Protein AF-A0A212CCE1-F1 (afdb_monomer)

Solvent-accessible surface area (backbone atoms only — not comparable to full-atom values): 6072 Å² total; per-residue (Å²): 141,81,82,80,75,77,80,54,72,67,57,56,52,50,52,51,50,51,52,51,49,55,52,52,48,50,57,68,75,45,68,65,45,73,64,52,52,55,50,41,53,49,48,21,48,34,50,69,74,44,56,86,49,60,90,76,30,65,64,73,81,51,71,66,98,63,95,76,76,68,60,64,28,49,54,51,29,61,70,28,40,66,59,45,49,53,40,54,77,68,70,50,65,72,73,65,54,76,78,92

Mean predicted aligned error: 8.44 Å

Organism: Cervus elaphus hippelaphus (NCBI:txid46360)

pLDDT: mean 85.79, std 13.06, range [43.38, 97.19]

InterPro domains:
  IPR005599 GPI mannosyltransferase [PTHR22760] (16-98)

Foldseek 3Di:
DDDDDDPDPVVVVVVVVVVVVVVVCCCVVDPPVVVVVVLLVQLLVCCQPVNPVCVPRVCVVDVDPDDDDSVSSVVVSVVLNVVVVVCVVVVHDCVVSVVD

Secondary structure (DSSP, 8-state):
--PPPPPPHHHHHHHHHHHHHHHHHHHHHSTTHHHHHHHHHHHHHHHHHTTT-GGG-HHHH---SS---SHHHHHHHHHHHHHHHHHHHTT--GGGGGG-

Sequence (100 aa):
MAGRRPAGLGGQRQLLGLLLAVAAVHLAACPYTKVEESFNLQAVHDLLYHRLDVEKFDHLEFPGVVPRTFLGPLLIAVLSSPAVYALSLLEMSKFYSQLV

Nearest PDB structures (foldseek):
  5kuk-assembly1_A  TM=2.147E-01  e=7.895E+00  Gallus gallus

Radius of gyration: 20.06 Å; Cα contacts (8 Å, |Δi|>4): 47; chains: 1; bounding box: 65×25×42 Å

Structure (mmCIF, N/CA/C/O backbone):
data_AF-A0A212CCE1-F1
#
_entry.id   AF-A0A212CCE1-F1
#
loop_
_atom_site.group_PDB
_atom_site.id
_atom_site.type_symbol
_atom_site.label_atom_id
_atom_site.label_alt_id
_atom_site.label_comp_id
_atom_site.label_asym_id
_atom_site.label_entity_id
_atom_site.label_seq_id
_atom_site.pdbx_PDB_ins_code
_atom_site.Cartn_x
_atom_site.Cartn_y
_atom_site.Cartn_z
_atom_site.occupancy
_atom_site.B_iso_or_equiv
_atom_site.auth_seq_id
_atom_site.auth_comp_id
_atom_site.auth_asym_id
_atom_site.auth_atom_id
_atom_site.pdbx_PDB_model_num
ATOM 1 N N . MET A 1 1 ? -49.455 11.591 8.702 1.00 43.38 1 MET A N 1
ATOM 2 C CA . MET A 1 1 ? -48.374 12.350 9.367 1.00 43.38 1 MET A CA 1
ATOM 3 C C . MET A 1 1 ? -47.519 11.374 10.163 1.00 43.38 1 MET A C 1
ATOM 5 O O . MET A 1 1 ? -48.007 10.842 11.147 1.00 43.38 1 MET A O 1
ATOM 9 N N . ALA A 1 2 ? -46.296 11.079 9.723 1.00 47.91 2 ALA A N 1
ATOM 10 C CA . ALA A 1 2 ? -45.362 10.233 10.469 1.00 47.91 2 ALA A CA 1
ATOM 11 C C . ALA A 1 2 ? -44.031 10.983 10.580 1.00 47.91 2 ALA A C 1
ATOM 13 O O . ALA A 1 2 ? -43.297 11.118 9.602 1.00 47.91 2 ALA A O 1
ATOM 14 N N . GLY A 1 3 ? -43.780 11.557 11.757 1.00 49.59 3 GLY A N 1
ATOM 15 C CA . GLY A 1 3 ? -42.565 12.308 12.046 1.00 49.59 3 GLY A CA 1
ATOM 16 C C . GLY A 1 3 ? -41.355 11.380 12.083 1.00 49.59 3 GLY A C 1
ATOM 17 O O . GLY A 1 3 ? -41.297 10.458 12.898 1.00 49.59 3 GLY A O 1
ATOM 18 N N . ARG A 1 4 ? -40.372 11.628 11.212 1.00 56.94 4 ARG A N 1
ATOM 19 C CA . ARG A 1 4 ? -39.038 11.036 11.343 1.00 56.94 4 ARG A CA 1
ATOM 20 C C . ARG A 1 4 ? -38.394 11.602 12.609 1.00 56.94 4 ARG A C 1
ATOM 22 O O . ARG A 1 4 ? -38.174 12.805 12.701 1.00 56.94 4 ARG A O 1
ATOM 29 N N . ARG A 1 5 ? -38.118 10.740 13.593 1.00 60.19 5 ARG A N 1
ATOM 30 C CA . ARG A 1 5 ? -37.340 11.109 14.785 1.00 60.19 5 ARG A CA 1
ATOM 31 C C . ARG A 1 5 ? -35.924 11.509 14.344 1.00 60.19 5 ARG A C 1
ATOM 33 O O . ARG A 1 5 ? -35.330 10.763 13.564 1.00 60.19 5 ARG A O 1
ATOM 40 N N . PRO A 1 6 ? -35.366 12.634 14.822 1.00 55.72 6 PRO A N 1
ATOM 41 C CA . PRO A 1 6 ? -33.969 12.952 14.572 1.00 55.72 6 PRO A CA 1
ATOM 42 C C . PRO A 1 6 ? -33.123 11.893 15.283 1.00 55.72 6 PRO A C 1
ATOM 44 O O . PRO A 1 6 ? -33.276 11.682 16.487 1.00 55.72 6 PRO A O 1
ATOM 47 N N . ALA A 1 7 ? -32.283 11.177 14.534 1.00 59.91 7 ALA A N 1
ATOM 48 C CA . ALA A 1 7 ? -31.313 10.256 15.113 1.00 59.91 7 ALA A CA 1
ATOM 49 C C . ALA A 1 7 ? -30.509 11.025 16.174 1.00 59.91 7 ALA A C 1
ATOM 51 O O . ALA A 1 7 ? -29.902 12.054 15.881 1.00 59.91 7 ALA A O 1
ATOM 52 N N . GLY A 1 8 ? -30.618 10.595 17.431 1.00 60.62 8 GLY A N 1
ATOM 53 C CA . GLY A 1 8 ? -30.176 11.377 18.577 1.00 60.62 8 GLY A CA 1
ATOM 54 C C . GLY A 1 8 ? -28.677 11.658 18.531 1.00 60.62 8 GLY A C 1
ATOM 55 O O . GLY A 1 8 ? -27.867 10.736 18.458 1.00 60.62 8 GLY A O 1
ATOM 56 N N . LEU A 1 9 ? -28.320 12.936 18.659 1.00 63.41 9 LEU A N 1
ATOM 57 C CA . LEU A 1 9 ? -26.952 13.463 18.743 1.00 63.41 9 LEU A CA 1
ATOM 58 C C . LEU A 1 9 ? -26.062 12.693 19.749 1.00 63.41 9 LEU A C 1
ATOM 60 O O . LEU A 1 9 ? -24.846 12.626 19.589 1.00 63.41 9 LEU A O 1
ATOM 64 N N . GLY A 1 10 ? -26.663 12.085 20.780 1.00 72.06 10 GLY A N 1
ATOM 65 C CA . GLY A 1 10 ? -2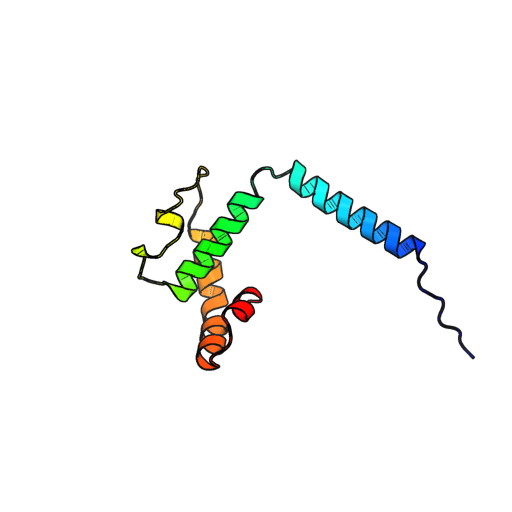5.979 11.243 21.768 1.00 72.06 10 GLY A CA 1
ATOM 66 C C . GLY A 1 10 ? -25.465 9.908 21.216 1.00 72.06 10 GLY A C 1
ATOM 67 O O . GLY A 1 10 ? -24.358 9.508 21.562 1.00 72.06 10 GLY A O 1
ATOM 68 N N . GLY A 1 11 ? -26.203 9.260 20.308 1.00 79.88 11 GLY A N 1
ATOM 69 C CA . GLY A 1 11 ? -25.778 7.997 19.692 1.00 79.88 11 GLY A CA 1
ATOM 70 C C . GLY A 1 11 ? -24.594 8.188 18.744 1.00 79.88 11 GLY A C 1
ATOM 71 O O . GLY A 1 11 ? -23.647 7.409 18.768 1.00 79.88 11 GLY A O 1
ATOM 72 N N . GLN A 1 12 ? -24.582 9.283 17.975 1.00 85.31 12 GLN A N 1
ATOM 73 C CA . GLN A 1 12 ? -23.439 9.639 17.123 1.00 85.31 12 GLN A CA 1
ATOM 74 C C . GLN A 1 12 ? -22.174 9.937 17.937 1.00 85.31 12 GLN A C 1
ATOM 76 O O . GLN A 1 12 ? -21.090 9.512 17.551 1.00 85.31 12 GLN A O 1
ATOM 81 N N . ARG A 1 13 ? -22.299 10.618 19.085 1.00 87.25 13 ARG A N 1
ATOM 82 C CA . ARG A 1 13 ? -21.163 10.872 19.989 1.00 87.25 13 ARG A CA 1
ATOM 83 C C . ARG A 1 13 ? -20.602 9.583 20.587 1.00 87.25 13 ARG A C 1
ATOM 85 O O . ARG A 1 13 ? -19.388 9.445 20.681 1.00 87.25 13 ARG A O 1
ATOM 92 N N . GLN A 1 14 ? -21.468 8.640 20.955 1.00 91.56 14 GLN A N 1
ATOM 93 C CA . GLN A 1 14 ? -21.054 7.323 21.446 1.00 91.56 14 GLN A CA 1
ATOM 94 C C . GLN A 1 14 ? -20.352 6.505 20.357 1.00 91.56 14 GLN A C 1
ATOM 96 O O . GLN A 1 14 ? -19.296 5.940 20.618 1.00 91.56 14 GLN A O 1
ATOM 101 N N . LEU A 1 15 ? -20.891 6.493 19.133 1.00 93.06 15 LEU A N 1
ATOM 102 C CA . LEU A 1 15 ? -20.268 5.834 17.979 1.00 93.06 15 LEU A CA 1
ATOM 103 C C . LEU A 1 15 ? -18.896 6.435 17.654 1.00 93.06 15 LEU A C 1
ATOM 105 O O . LEU A 1 15 ? -17.941 5.694 17.442 1.00 93.06 15 LEU A O 1
ATOM 109 N N . LEU A 1 16 ? -18.779 7.766 17.670 1.00 95.06 16 LEU A N 1
ATOM 110 C CA . LEU A 1 16 ? -17.501 8.452 17.473 1.00 95.06 16 LEU A CA 1
ATOM 111 C C . LEU A 1 16 ? -16.503 8.094 18.584 1.00 95.06 16 LEU A C 1
ATOM 113 O O . LEU A 1 16 ? -15.348 7.788 18.300 1.00 95.06 16 LEU A O 1
ATOM 117 N N . GLY A 1 17 ? -16.954 8.096 19.842 1.00 95.62 17 GLY A N 1
ATOM 118 C CA . GLY A 1 17 ? -16.133 7.701 20.985 1.00 95.62 17 GLY A CA 1
ATOM 119 C C . GLY A 1 17 ? -15.646 6.255 20.882 1.00 95.62 17 GLY A C 1
ATOM 120 O O . GLY A 1 17 ? -14.473 5.989 21.129 1.00 95.62 17 GLY A O 1
ATOM 121 N N . LEU A 1 18 ? -16.516 5.339 20.447 1.00 96.12 18 LEU A N 1
ATOM 122 C CA . LEU A 1 18 ? -16.160 3.945 20.192 1.00 96.12 18 LEU A CA 1
ATOM 123 C C . LEU A 1 18 ? -15.111 3.830 19.080 1.00 96.12 18 LEU A C 1
ATOM 125 O O . LEU A 1 18 ? -14.115 3.135 19.256 1.00 96.12 18 LEU A O 1
ATOM 129 N N . LEU A 1 19 ? -15.303 4.535 17.962 1.00 95.94 19 LEU A N 1
ATOM 130 C CA . LEU A 1 19 ? -14.366 4.525 16.838 1.00 95.94 19 LEU A CA 1
ATOM 131 C C . LEU A 1 19 ? -12.975 5.027 17.255 1.00 95.94 19 LEU A C 1
ATOM 133 O O . LEU A 1 19 ? -11.970 4.385 16.952 1.00 95.94 19 LEU A O 1
ATOM 137 N N . LEU A 1 20 ? -12.918 6.130 18.008 1.00 96.19 20 LEU A N 1
ATOM 138 C CA . LEU A 1 20 ? -11.665 6.671 18.541 1.00 96.19 20 LEU A CA 1
ATOM 139 C C . LEU A 1 20 ? -10.988 5.706 19.520 1.00 96.19 20 LEU A C 1
ATOM 141 O O . LEU A 1 20 ? -9.774 5.527 19.452 1.00 96.19 20 LEU A O 1
ATOM 145 N N . ALA A 1 21 ? -11.756 5.057 20.400 1.00 96.31 21 ALA A N 1
ATOM 146 C CA . ALA A 1 21 ? -11.217 4.079 21.340 1.00 96.31 21 ALA A CA 1
ATOM 147 C C . ALA A 1 21 ? -10.607 2.873 20.611 1.00 96.31 21 ALA A C 1
ATOM 149 O O . ALA A 1 21 ? -9.487 2.472 20.922 1.00 96.31 21 ALA A O 1
ATOM 150 N N . VAL A 1 22 ? -11.300 2.331 19.604 1.00 95.44 22 VAL A N 1
ATOM 151 C CA . VAL A 1 2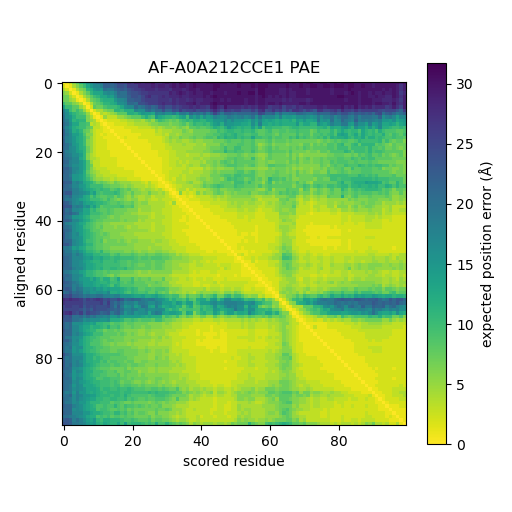2 ? -10.793 1.211 18.795 1.00 95.44 22 VAL A CA 1
ATOM 152 C C . VAL A 1 22 ? -9.509 1.599 18.060 1.00 95.44 22 VAL A C 1
ATOM 154 O O . VAL A 1 22 ? -8.545 0.831 18.091 1.00 95.44 22 VAL A O 1
ATOM 157 N N . ALA A 1 23 ? -9.465 2.788 17.449 1.00 91.50 23 ALA A N 1
ATOM 158 C CA . ALA A 1 23 ? -8.268 3.287 16.773 1.00 91.50 23 ALA A CA 1
ATOM 159 C C . ALA A 1 23 ? -7.083 3.442 17.743 1.00 91.50 23 ALA A C 1
ATOM 161 O O . ALA A 1 23 ? -5.978 2.990 17.447 1.00 91.50 23 ALA A O 1
ATOM 162 N N . ALA A 1 24 ? -7.313 4.013 18.930 1.00 92.31 24 ALA A N 1
ATOM 163 C CA . ALA A 1 24 ? -6.279 4.173 19.951 1.00 92.31 24 ALA A CA 1
ATOM 164 C C . ALA A 1 24 ? -5.745 2.824 20.462 1.00 92.31 24 ALA A C 1
ATOM 166 O O . ALA A 1 24 ? -4.534 2.661 20.614 1.00 92.31 24 ALA A O 1
ATOM 167 N N . VAL A 1 25 ? -6.628 1.842 20.675 1.00 94.31 25 VAL A N 1
ATOM 168 C CA . VAL A 1 25 ? -6.229 0.482 21.065 1.00 94.31 25 VAL A CA 1
ATOM 169 C C . VAL A 1 25 ? -5.360 -0.166 19.986 1.00 94.31 25 VAL A C 1
ATOM 171 O O . VAL A 1 25 ? -4.346 -0.761 20.331 1.00 94.31 25 VAL A O 1
ATOM 174 N N . HIS A 1 26 ? -5.689 -0.012 18.698 1.00 89.81 26 HIS A N 1
ATOM 175 C CA . HIS A 1 26 ? -4.862 -0.549 17.606 1.00 89.81 26 HIS A CA 1
ATOM 176 C C . HIS A 1 26 ? -3.471 0.088 17.564 1.00 89.81 26 HIS A C 1
ATOM 178 O O . HIS A 1 26 ? -2.476 -0.628 17.447 1.00 89.81 26 HIS A O 1
ATOM 184 N N . LEU A 1 27 ? -3.392 1.414 17.719 1.00 87.56 27 LEU A N 1
ATOM 185 C CA . LEU A 1 27 ? -2.112 2.125 17.769 1.00 87.56 27 LEU A CA 1
ATOM 186 C C . LEU A 1 27 ? -1.236 1.665 18.943 1.00 87.56 27 LEU A C 1
ATOM 188 O O . LEU A 1 27 ? -0.020 1.577 18.795 1.00 87.56 27 LEU A O 1
ATOM 192 N N . ALA A 1 28 ? -1.844 1.373 20.097 1.00 90.19 28 ALA A N 1
ATOM 193 C CA . ALA A 1 28 ? -1.124 0.906 21.279 1.00 90.19 28 ALA A CA 1
ATOM 194 C C . ALA A 1 28 ? -0.728 -0.579 21.193 1.00 90.19 28 ALA A C 1
ATOM 196 O O . ALA A 1 28 ? 0.373 -0.941 21.600 1.00 90.19 28 ALA A O 1
ATOM 197 N N . ALA A 1 29 ? -1.616 -1.437 20.681 1.00 91.38 29 ALA A N 1
ATOM 198 C CA . ALA A 1 29 ? -1.408 -2.884 20.620 1.00 91.38 29 ALA A CA 1
ATOM 199 C C . ALA A 1 29 ? -0.398 -3.297 19.541 1.00 91.38 29 ALA A C 1
ATOM 201 O O . ALA A 1 29 ? 0.326 -4.274 19.727 1.00 91.38 29 ALA A O 1
ATOM 202 N N . CYS A 1 30 ? -0.334 -2.554 18.434 1.00 84.12 30 CYS A N 1
ATOM 203 C CA . CYS A 1 30 ? 0.527 -2.867 17.300 1.00 84.12 30 CYS A CA 1
ATOM 204 C C . CYS A 1 30 ? 1.467 -1.688 17.007 1.00 84.12 30 CYS A C 1
ATOM 206 O O . CYS A 1 30 ? 1.282 -0.987 16.006 1.00 84.12 30 CYS A O 1
ATOM 208 N N . PRO A 1 31 ? 2.472 -1.427 17.864 1.00 78.50 31 PRO A N 1
ATOM 209 C CA . PRO A 1 31 ? 3.420 -0.350 17.621 1.00 78.50 31 PRO A CA 1
ATOM 210 C C . PRO A 1 31 ? 4.154 -0.584 16.293 1.00 78.50 31 PRO A C 1
ATOM 212 O O . PRO A 1 31 ? 4.345 -1.718 15.865 1.00 78.50 31 PRO A O 1
ATOM 215 N N . TYR A 1 32 ? 4.555 0.499 15.628 1.00 78.50 32 TYR A N 1
ATOM 216 C CA . TYR A 1 32 ? 5.275 0.483 14.342 1.00 78.50 32 TYR A CA 1
ATOM 217 C C . TYR A 1 32 ? 4.487 0.008 13.112 1.00 78.50 32 TYR A C 1
ATOM 219 O O . TYR A 1 32 ? 4.985 0.196 11.999 1.00 78.50 32 TYR A O 1
ATOM 227 N N . THR A 1 33 ? 3.244 -0.470 13.258 1.00 80.69 33 THR A N 1
ATOM 228 C CA . THR A 1 33 ? 2.369 -0.811 12.113 1.00 80.69 33 THR A CA 1
ATOM 229 C C . THR A 1 33 ? 2.255 0.315 11.099 1.00 80.69 33 THR A C 1
ATOM 231 O O . THR A 1 33 ? 2.281 0.050 9.907 1.00 80.69 33 THR A O 1
ATOM 234 N N . LYS A 1 34 ? 2.257 1.579 11.537 1.00 81.94 34 LYS A N 1
ATOM 235 C CA . LYS A 1 34 ? 2.279 2.737 10.629 1.00 81.94 34 LYS A CA 1
ATOM 236 C C . LYS A 1 34 ? 3.436 2.690 9.625 1.00 81.94 34 LYS A C 1
ATOM 238 O O . LYS A 1 34 ? 3.265 3.076 8.475 1.00 81.94 34 LYS A O 1
ATOM 243 N N . VAL A 1 35 ? 4.624 2.269 10.063 1.00 80.81 35 VAL A N 1
ATOM 244 C CA . VAL A 1 35 ? 5.812 2.170 9.201 1.00 80.81 35 VAL A CA 1
ATOM 245 C C . VAL A 1 35 ? 5.731 0.915 8.336 1.00 80.81 35 VAL A C 1
ATOM 247 O O . VAL A 1 35 ? 6.221 0.909 7.215 1.00 80.81 35 VAL A O 1
ATOM 250 N N . GLU A 1 36 ? 5.146 -0.167 8.840 1.00 82.94 36 GLU A N 1
ATOM 251 C CA . GLU A 1 36 ? 4.975 -1.400 8.068 1.00 82.94 36 GLU A CA 1
ATOM 252 C C . GLU A 1 36 ? 3.950 -1.242 6.951 1.00 82.94 36 GLU A C 1
ATOM 254 O O . GLU A 1 36 ? 4.226 -1.604 5.808 1.00 82.94 36 GLU A O 1
ATOM 259 N N . GLU A 1 37 ? 2.800 -0.656 7.261 1.00 84.50 37 GLU A N 1
ATOM 260 C CA . GLU A 1 37 ? 1.707 -0.429 6.324 1.00 84.50 37 GLU A CA 1
ATOM 261 C C . GLU A 1 37 ? 2.136 0.492 5.181 1.00 84.50 37 GLU A C 1
ATOM 263 O O . GLU A 1 37 ? 1.957 0.140 4.017 1.00 84.50 37 GLU A O 1
ATOM 268 N N . SER A 1 38 ? 2.780 1.626 5.488 1.00 87.19 38 SER A N 1
ATOM 269 C CA . SER A 1 38 ? 3.186 2.588 4.455 1.00 87.19 38 SER A CA 1
ATOM 270 C C . SER A 1 38 ? 4.181 1.993 3.460 1.00 87.19 38 SER A C 1
ATOM 272 O O . SER A 1 38 ? 4.099 2.254 2.266 1.00 87.19 38 SER A O 1
ATOM 274 N N . PHE A 1 39 ? 5.102 1.160 3.939 1.00 87.94 39 PHE A N 1
ATOM 275 C CA . PHE A 1 39 ? 6.071 0.490 3.078 1.00 87.94 39 PHE A CA 1
ATOM 276 C C . PHE A 1 39 ? 5.454 -0.624 2.243 1.00 87.94 39 PHE A C 1
ATOM 278 O O . PHE A 1 39 ? 5.791 -0.748 1.073 1.00 87.94 39 PHE A O 1
ATOM 285 N N . ASN A 1 40 ? 4.548 -1.428 2.809 1.00 89.56 40 ASN A N 1
ATOM 286 C CA . ASN A 1 40 ? 3.839 -2.436 2.019 1.00 89.56 40 ASN A CA 1
ATOM 287 C C . ASN A 1 40 ? 3.001 -1.771 0.919 1.00 89.56 40 ASN A C 1
ATOM 289 O O . ASN A 1 40 ? 3.009 -2.240 -0.216 1.00 89.56 40 ASN A O 1
ATOM 293 N N . LEU A 1 41 ? 2.336 -0.654 1.229 1.00 91.31 41 LEU A N 1
ATOM 294 C CA . LEU A 1 41 ? 1.599 0.136 0.243 1.00 91.31 41 LEU A CA 1
ATOM 295 C C . LEU A 1 41 ? 2.536 0.639 -0.865 1.00 91.31 41 LEU A C 1
ATOM 297 O O . LEU A 1 41 ? 2.244 0.457 -2.048 1.00 91.31 41 LEU A O 1
ATOM 301 N N . GLN A 1 42 ? 3.692 1.193 -0.497 1.00 91.44 42 GLN A N 1
ATOM 302 C CA . GLN A 1 42 ? 4.681 1.655 -1.468 1.00 91.44 42 GLN A CA 1
ATOM 303 C C . GLN A 1 42 ? 5.246 0.501 -2.315 1.00 91.44 42 GLN A C 1
ATOM 305 O O . GLN A 1 42 ? 5.370 0.640 -3.525 1.00 91.44 42 GLN A O 1
ATOM 310 N N . ALA A 1 43 ? 5.486 -0.674 -1.724 1.00 92.12 43 ALA A N 1
ATOM 311 C CA . ALA A 1 43 ? 5.923 -1.869 -2.452 1.00 92.12 43 ALA A CA 1
ATOM 312 C C . ALA A 1 43 ? 4.902 -2.295 -3.516 1.00 92.12 43 ALA A C 1
ATOM 314 O O . ALA A 1 43 ? 5.282 -2.631 -4.637 1.00 92.12 43 ALA A O 1
ATOM 315 N N . VAL A 1 44 ? 3.607 -2.271 -3.177 1.00 94.50 44 VAL A N 1
ATOM 316 C CA . VAL A 1 44 ? 2.519 -2.559 -4.125 1.00 94.50 44 VAL A CA 1
ATOM 317 C C . VAL A 1 44 ? 2.522 -1.539 -5.263 1.00 94.50 44 VAL A C 1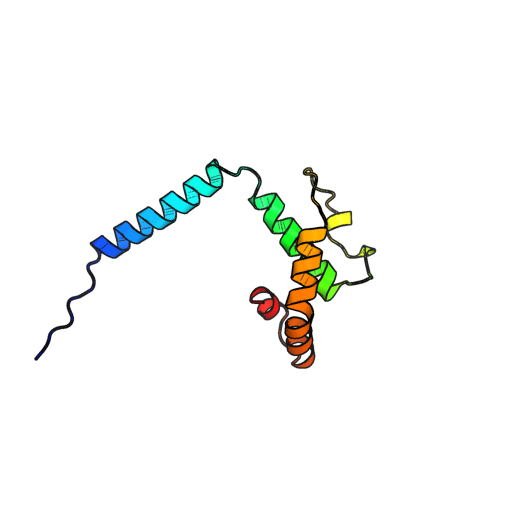
ATOM 319 O O . VAL A 1 44 ? 2.440 -1.925 -6.430 1.00 94.50 44 VAL A O 1
ATOM 322 N N . HIS A 1 45 ? 2.651 -0.247 -4.946 1.00 94.50 45 HIS A N 1
ATOM 323 C CA . HIS A 1 45 ? 2.750 0.807 -5.955 1.00 94.50 45 HIS A CA 1
ATOM 324 C C . HIS A 1 45 ? 3.939 0.571 -6.898 1.00 94.50 45 HIS A C 1
ATOM 326 O O . HIS A 1 45 ? 3.774 0.595 -8.121 1.00 94.50 45 HIS A O 1
ATOM 332 N N . ASP A 1 46 ? 5.117 0.300 -6.346 1.00 93.81 46 ASP A N 1
ATOM 333 C CA . ASP A 1 46 ? 6.337 0.111 -7.123 1.00 93.81 46 ASP A CA 1
ATOM 334 C C . ASP A 1 46 ? 6.222 -1.122 -8.033 1.00 93.81 46 ASP A C 1
ATOM 336 O O . ASP A 1 46 ? 6.530 -1.053 -9.224 1.00 93.81 46 ASP A O 1
ATOM 340 N N . LEU A 1 47 ? 5.641 -2.216 -7.536 1.00 94.12 47 LEU A N 1
ATOM 341 C CA . LEU A 1 47 ? 5.330 -3.404 -8.336 1.00 94.12 47 LEU A CA 1
ATOM 342 C C . LEU A 1 47 ? 4.352 -3.119 -9.488 1.00 94.12 47 LEU A C 1
ATOM 344 O O . LEU A 1 47 ? 4.559 -3.602 -10.604 1.00 94.12 47 LEU A O 1
ATOM 348 N N . LEU A 1 48 ? 3.295 -2.342 -9.243 1.00 94.81 48 LEU A N 1
ATOM 349 C CA . LEU A 1 48 ? 2.276 -2.026 -10.250 1.00 94.81 48 LEU A CA 1
ATOM 350 C C . LEU A 1 48 ? 2.789 -1.062 -11.333 1.00 94.81 48 LEU A C 1
ATOM 352 O O . LEU A 1 48 ? 2.448 -1.219 -12.512 1.00 94.81 48 LEU A O 1
ATOM 356 N N . TYR A 1 49 ? 3.597 -0.070 -10.947 1.00 94.44 49 TYR A N 1
ATOM 357 C CA . TYR A 1 49 ? 3.971 1.052 -11.814 1.00 94.44 49 TYR A CA 1
ATOM 358 C C . TYR A 1 49 ? 5.424 1.036 -12.290 1.00 94.44 49 TYR A C 1
ATOM 360 O O . TYR A 1 49 ? 5.667 1.355 -13.454 1.00 94.44 49 TYR A O 1
ATOM 368 N N . HIS A 1 50 ? 6.376 0.666 -11.434 1.00 93.88 50 HIS A N 1
ATOM 369 C CA . HIS A 1 50 ? 7.799 0.571 -11.783 1.00 93.88 50 HIS A CA 1
ATOM 370 C C . HIS A 1 50 ? 8.170 -0.833 -12.288 1.00 93.88 50 HIS A C 1
ATOM 372 O O . HIS A 1 50 ? 9.008 -0.965 -13.180 1.00 93.88 50 HIS A O 1
ATOM 378 N N . ARG A 1 51 ? 7.454 -1.875 -11.846 1.00 91.38 51 ARG A N 1
ATOM 379 C CA . ARG A 1 51 ? 7.534 -3.254 -12.362 1.00 91.38 51 ARG A CA 1
ATOM 380 C C . ARG A 1 51 ? 8.944 -3.846 -12.259 1.00 91.38 51 ARG A C 1
ATOM 382 O O . ARG A 1 51 ? 9.333 -4.305 -11.195 1.00 91.38 51 ARG A O 1
ATOM 389 N N . LEU A 1 52 ? 9.681 -3.882 -13.371 1.00 91.75 52 LEU A N 1
ATOM 390 C CA . LEU A 1 52 ? 11.046 -4.416 -13.459 1.00 91.75 52 LEU A CA 1
ATOM 391 C C . LEU A 1 52 ? 12.113 -3.327 -13.294 1.00 91.75 52 LEU A C 1
ATOM 393 O O . LEU A 1 52 ? 13.297 -3.640 -13.226 1.00 91.75 52 LEU A O 1
ATOM 397 N N . ASP A 1 53 ? 11.707 -2.060 -13.234 1.00 92.69 53 ASP A N 1
ATOM 398 C CA . ASP A 1 53 ? 12.587 -0.917 -13.008 1.00 92.69 53 ASP A CA 1
ATOM 399 C C . ASP A 1 53 ? 12.862 -0.762 -11.503 1.00 92.69 53 ASP A C 1
ATOM 401 O O 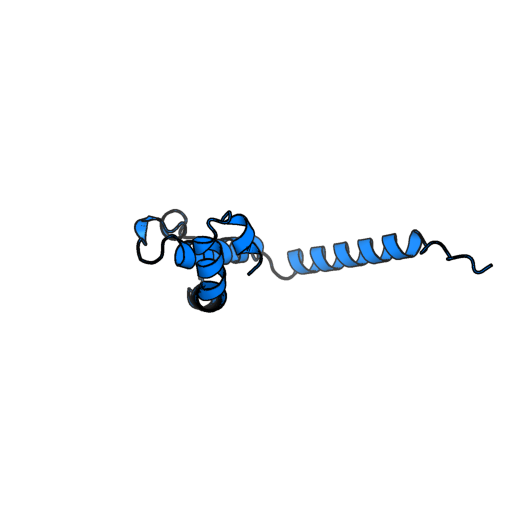. ASP A 1 53 ? 12.355 0.141 -10.835 1.00 92.69 53 ASP A O 1
ATOM 405 N N . VAL A 1 54 ? 13.602 -1.733 -10.956 1.00 88.19 54 VAL A N 1
ATOM 406 C CA . VAL A 1 54 ? 13.846 -1.877 -9.510 1.00 88.19 54 VAL A CA 1
ATOM 407 C C . VAL A 1 54 ? 14.616 -0.685 -8.944 1.00 88.19 54 VAL A C 1
ATOM 409 O O . VAL A 1 54 ? 14.448 -0.351 -7.778 1.00 88.19 54 VAL A O 1
ATOM 412 N N . GLU A 1 55 ? 15.403 0.010 -9.768 1.00 92.00 55 GLU A N 1
ATOM 413 C CA . GLU A 1 55 ? 16.152 1.209 -9.369 1.00 92.00 55 GLU A CA 1
ATOM 414 C C . GLU A 1 55 ? 15.243 2.346 -8.880 1.00 92.00 55 GLU A C 1
ATOM 416 O O . GLU A 1 55 ? 15.685 3.198 -8.113 1.00 92.00 55 GLU A O 1
ATOM 421 N N . LYS A 1 56 ? 13.966 2.346 -9.281 1.00 90.50 56 LYS A N 1
ATOM 422 C CA . LYS A 1 56 ? 12.967 3.338 -8.855 1.00 90.50 56 LYS A CA 1
ATOM 423 C C . LYS A 1 56 ? 12.204 2.944 -7.595 1.00 90.50 56 LYS A C 1
ATOM 425 O O . LYS A 1 56 ? 11.275 3.652 -7.215 1.00 90.50 56 LYS A O 1
ATOM 430 N N . PHE A 1 57 ? 12.526 1.805 -6.989 1.00 90.12 57 PHE A N 1
ATOM 431 C CA . PHE A 1 57 ? 11.793 1.325 -5.828 1.00 90.12 57 PHE A CA 1
ATOM 432 C C . PHE A 1 57 ? 12.239 2.096 -4.592 1.00 90.12 57 PHE A C 1
ATOM 434 O O . PHE A 1 57 ? 13.424 2.127 -4.256 1.00 90.12 57 PHE A O 1
ATOM 441 N N . ASP A 1 58 ? 11.266 2.608 -3.847 1.00 87.69 58 ASP A N 1
ATOM 442 C CA . ASP A 1 58 ? 11.499 3.354 -2.604 1.00 87.69 58 ASP A CA 1
ATOM 443 C C . ASP A 1 58 ? 12.205 2.482 -1.542 1.00 87.69 58 ASP A C 1
ATOM 445 O O . ASP A 1 58 ? 12.919 2.956 -0.661 1.00 87.69 58 ASP A O 1
ATOM 449 N N . HIS A 1 59 ? 12.082 1.158 -1.690 1.00 84.88 59 HIS A N 1
ATOM 450 C CA . HIS A 1 59 ? 12.733 0.143 -0.860 1.00 84.88 59 HIS A CA 1
ATOM 451 C C . HIS A 1 59 ? 14.264 0.150 -0.945 1.00 84.88 59 HIS A C 1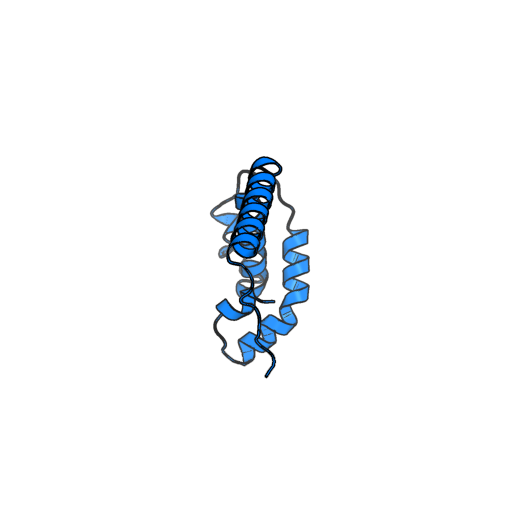
ATOM 453 O O . HIS A 1 59 ? 14.912 -0.383 -0.041 1.00 84.88 59 HIS A O 1
ATOM 459 N N . LEU A 1 60 ? 14.841 0.711 -2.014 1.00 84.56 60 LEU A N 1
ATOM 460 C CA . LEU A 1 60 ? 16.290 0.859 -2.152 1.00 84.56 60 LEU A CA 1
ATOM 461 C C . LEU A 1 60 ? 16.806 2.124 -1.460 1.00 84.56 60 LEU A C 1
ATOM 463 O O . LEU A 1 60 ? 17.885 2.093 -0.872 1.00 84.56 60 LEU A O 1
ATOM 467 N N . GLU A 1 61 ? 16.046 3.220 -1.519 1.00 83.38 61 GLU A N 1
ATOM 468 C CA . GLU A 1 61 ? 16.410 4.498 -0.895 1.00 83.38 61 GLU A CA 1
ATOM 469 C C . GLU A 1 61 ? 16.207 4.455 0.625 1.00 83.38 61 GLU A C 1
ATOM 471 O O . GLU A 1 61 ? 17.046 4.936 1.392 1.00 83.38 61 GLU A O 1
ATOM 476 N N . PHE A 1 62 ? 15.135 3.795 1.068 1.00 79.88 62 PHE A N 1
ATOM 477 C CA . PHE A 1 6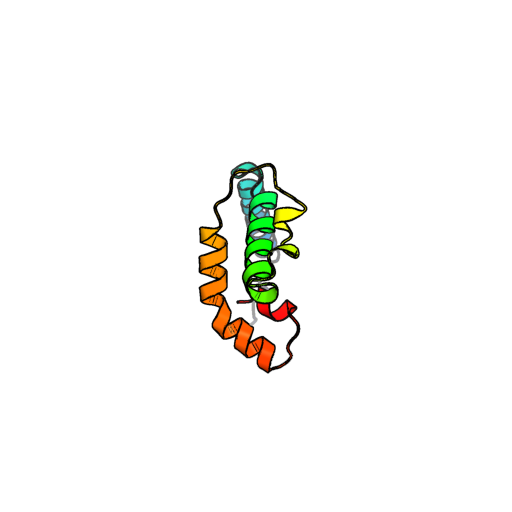2 ? 14.805 3.632 2.477 1.00 79.88 62 PHE A CA 1
ATOM 478 C C . PHE A 1 62 ? 14.809 2.151 2.864 1.00 79.88 62 PHE A C 1
ATOM 480 O O . PHE A 1 62 ? 13.745 1.562 3.054 1.00 79.88 62 PHE A O 1
ATOM 487 N N . PRO A 1 63 ? 15.978 1.512 3.046 1.00 70.62 63 PRO A N 1
ATOM 488 C CA . PRO A 1 63 ? 16.045 0.168 3.607 1.00 70.62 63 PRO A CA 1
ATOM 489 C C . PRO A 1 63 ? 15.588 0.239 5.074 1.00 70.62 63 PRO A C 1
ATOM 491 O O . PRO A 1 63 ? 16.362 0.540 5.981 1.00 70.62 63 PRO A O 1
ATOM 494 N N . GLY A 1 64 ? 14.283 0.080 5.301 1.00 65.44 64 GLY A N 1
ATOM 495 C CA . GLY A 1 64 ? 13.649 0.300 6.597 1.00 65.44 64 GLY A CA 1
ATOM 496 C C . GLY A 1 64 ? 14.226 -0.571 7.722 1.00 65.44 64 GLY A C 1
ATOM 497 O O . GLY A 1 64 ? 14.819 -1.620 7.498 1.00 65.44 64 GLY A O 1
ATOM 498 N N . VAL A 1 65 ? 13.986 -0.164 8.970 1.00 55.09 65 VAL A N 1
ATOM 499 C CA . VAL A 1 65 ? 14.519 -0.803 10.194 1.00 55.09 65 VAL A CA 1
ATOM 500 C C . VAL A 1 65 ? 13.813 -2.109 10.612 1.00 55.09 65 VAL A C 1
ATOM 502 O O . VAL A 1 65 ? 14.055 -2.608 11.708 1.00 55.09 65 VAL A O 1
ATOM 505 N N . VAL A 1 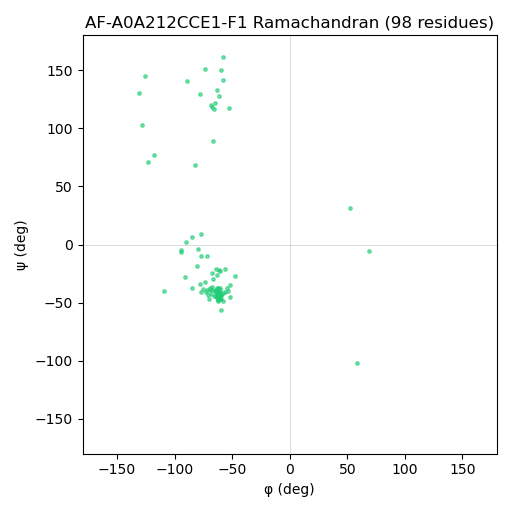66 ? 12.919 -2.662 9.782 1.00 52.09 66 VAL A N 1
ATOM 506 C CA . VAL A 1 66 ? 12.050 -3.804 10.132 1.00 52.09 66 VAL A CA 1
ATOM 507 C C . VAL A 1 66 ? 12.114 -4.880 9.042 1.00 52.09 66 VAL A C 1
ATOM 509 O O . VAL A 1 66 ? 11.920 -4.549 7.871 1.00 52.09 66 VAL A O 1
ATOM 512 N N . PRO A 1 67 ? 12.337 -6.163 9.389 1.00 56.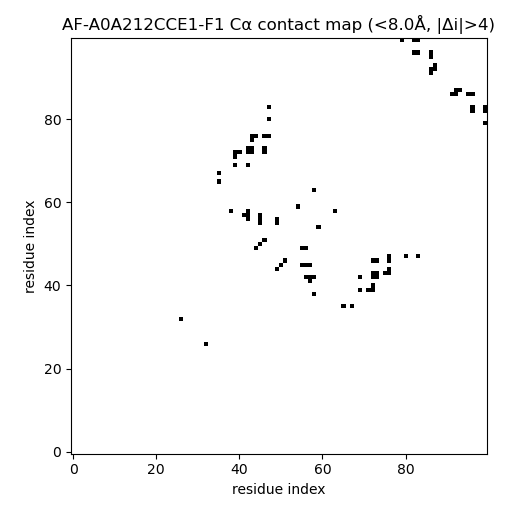22 67 PRO A N 1
ATOM 513 C CA . PRO A 1 67 ? 12.359 -7.249 8.416 1.00 56.22 67 PRO A CA 1
ATOM 514 C C . PRO A 1 67 ? 10.957 -7.469 7.840 1.00 56.22 67 PRO A C 1
ATOM 516 O O . PRO A 1 67 ? 10.020 -7.799 8.563 1.00 56.22 67 PRO A O 1
ATOM 519 N N . ARG A 1 68 ? 10.804 -7.288 6.527 1.00 73.12 68 ARG A N 1
ATOM 520 C CA . ARG A 1 68 ? 9.524 -7.451 5.827 1.00 73.12 68 ARG A CA 1
ATOM 521 C C . ARG A 1 68 ? 9.673 -8.415 4.673 1.00 73.12 68 ARG A C 1
ATOM 523 O O . ARG A 1 68 ? 10.700 -8.460 4.003 1.00 73.12 68 ARG A O 1
ATOM 530 N N . THR A 1 69 ? 8.618 -9.180 4.439 1.00 77.50 69 THR A N 1
ATOM 531 C CA . THR A 1 69 ? 8.533 -10.051 3.269 1.00 77.50 69 THR A CA 1
ATOM 532 C C . THR A 1 69 ? 7.905 -9.281 2.117 1.00 77.50 69 THR A C 1
ATOM 534 O O . THR A 1 69 ? 6.940 -8.547 2.312 1.00 77.50 69 THR A O 1
ATOM 537 N N . PHE A 1 70 ? 8.413 -9.481 0.903 1.00 84.69 70 PHE A N 1
ATOM 538 C CA . PHE A 1 70 ? 7.830 -8.883 -0.302 1.00 84.69 70 PHE A CA 1
ATOM 539 C C . PHE A 1 70 ? 6.595 -9.650 -0.810 1.00 84.69 70 PHE A C 1
ATOM 541 O O . PHE A 1 70 ? 5.948 -9.241 -1.769 1.00 84.69 70 PHE A O 1
ATOM 548 N N . LEU A 1 71 ? 6.256 -10.773 -0.165 1.00 90.75 71 LEU A N 1
ATOM 549 C CA . LEU A 1 71 ? 5.212 -11.686 -0.620 1.00 90.75 71 LEU A CA 1
ATOM 550 C C . LEU A 1 71 ? 3.811 -11.073 -0.512 1.00 90.75 71 LEU A C 1
ATOM 552 O O . LEU A 1 71 ? 3.021 -11.211 -1.438 1.00 90.75 71 LEU A O 1
ATOM 556 N N . GLY A 1 72 ? 3.511 -10.377 0.589 1.00 91.44 72 GLY A N 1
ATOM 557 C CA . GLY A 1 72 ? 2.225 -9.695 0.773 1.00 91.44 72 GLY A CA 1
ATOM 558 C C . GLY A 1 72 ? 1.964 -8.647 -0.316 1.00 91.44 72 GLY A C 1
ATOM 559 O O . GLY A 1 72 ? 0.978 -8.775 -1.044 1.00 91.44 72 GLY A O 1
ATOM 560 N N . PRO A 1 73 ? 2.870 -7.666 -0.498 1.00 92.56 73 PRO A N 1
ATOM 561 C CA . PRO A 1 73 ? 2.775 -6.692 -1.579 1.00 92.56 73 PRO A CA 1
ATOM 562 C C . PRO A 1 73 ? 2.695 -7.316 -2.970 1.00 92.56 73 PRO A C 1
ATOM 564 O O . PRO A 1 73 ? 1.895 -6.876 -3.790 1.00 92.56 73 PRO A O 1
ATOM 567 N N . LEU A 1 74 ? 3.468 -8.374 -3.232 1.00 93.56 74 LEU A N 1
ATOM 568 C CA . LEU A 1 74 ? 3.417 -9.088 -4.505 1.00 93.56 74 LEU A CA 1
ATOM 569 C C . LEU A 1 74 ? 2.033 -9.680 -4.778 1.00 93.56 74 LEU A C 1
ATOM 571 O O . LEU A 1 74 ? 1.500 -9.507 -5.872 1.00 93.56 74 LEU A O 1
ATOM 575 N N . LEU A 1 75 ? 1.439 -10.350 -3.789 1.00 95.69 75 LEU A N 1
ATOM 576 C CA . LEU A 1 75 ? 0.105 -10.931 -3.925 1.00 95.69 75 LEU A CA 1
ATOM 577 C C . LEU A 1 75 ? -0.952 -9.854 -4.185 1.00 95.69 75 LEU A C 1
ATOM 579 O O . LEU A 1 75 ? -1.754 -10.010 -5.104 1.00 95.69 75 LEU A O 1
ATOM 583 N N . ILE A 1 76 ? -0.925 -8.752 -3.429 1.00 95.25 76 ILE A N 1
ATOM 584 C CA . ILE A 1 76 ? -1.865 -7.638 -3.622 1.00 95.25 76 ILE A CA 1
ATOM 585 C C . ILE A 1 76 ? -1.677 -7.023 -5.013 1.00 95.25 76 ILE A C 1
ATOM 587 O O . ILE A 1 76 ? -2.644 -6.899 -5.758 1.00 95.25 76 ILE A O 1
ATOM 591 N N . ALA A 1 77 ? -0.440 -6.723 -5.416 1.00 95.56 77 ALA A N 1
ATOM 592 C CA . ALA A 1 77 ? -0.153 -6.147 -6.727 1.00 95.56 77 ALA A CA 1
ATOM 593 C C . ALA A 1 77 ? -0.646 -7.039 -7.876 1.00 95.56 77 ALA A C 1
ATOM 595 O O . ALA A 1 77 ? -1.222 -6.534 -8.837 1.00 95.56 77 ALA A O 1
ATOM 596 N N . VAL A 1 78 ? -0.469 -8.362 -7.783 1.00 96.19 78 VAL A N 1
ATOM 597 C CA . VAL A 1 78 ? -0.971 -9.306 -8.795 1.00 96.19 78 VAL A CA 1
ATOM 598 C C . VAL A 1 78 ? -2.498 -9.293 -8.858 1.00 96.19 78 VAL A C 1
ATOM 600 O O . VAL A 1 78 ? -3.054 -9.246 -9.956 1.00 96.19 78 VAL A O 1
ATOM 603 N N . LEU A 1 79 ? -3.177 -9.302 -7.707 1.00 97.19 79 LEU A N 1
ATOM 604 C CA . LEU A 1 79 ? -4.641 -9.297 -7.644 1.00 97.19 79 LEU A CA 1
ATOM 605 C C . LEU A 1 79 ? -5.246 -7.980 -8.152 1.00 97.19 79 LEU A C 1
ATOM 607 O O . LEU A 1 79 ? -6.244 -8.015 -8.873 1.00 97.19 79 LEU A O 1
ATOM 611 N N . SER A 1 80 ? -4.627 -6.840 -7.844 1.00 96.56 80 SER A N 1
ATOM 612 C CA . SER A 1 80 ? -5.091 -5.517 -8.286 1.00 96.56 80 SER A CA 1
ATOM 613 C C . SER A 1 80 ? -4.677 -5.193 -9.732 1.00 96.56 80 SER A C 1
ATOM 615 O O . SER A 1 80 ? -5.290 -4.338 -10.376 1.00 96.56 80 SER A O 1
ATOM 617 N N . SER A 1 81 ? -3.681 -5.893 -10.296 1.00 95.94 81 SER A N 1
ATOM 618 C CA . SER A 1 81 ? -3.111 -5.607 -11.625 1.00 95.94 81 SER A CA 1
ATOM 619 C C . SER A 1 81 ? -4.138 -5.500 -12.764 1.00 95.94 81 SER A C 1
ATOM 621 O O . SER A 1 81 ? -4.042 -4.535 -13.524 1.00 95.94 81 SER A O 1
ATOM 623 N N . PRO A 1 82 ? -5.142 -6.395 -12.908 1.00 96.25 82 PRO A N 1
ATOM 624 C CA . PRO A 1 82 ? -6.113 -6.301 -14.001 1.00 96.25 82 PRO A CA 1
ATOM 625 C C . PRO A 1 82 ? -6.948 -5.018 -13.944 1.00 96.25 82 PRO A C 1
ATOM 627 O O . PRO A 1 82 ? -7.177 -4.373 -14.967 1.00 96.25 82 PRO A O 1
ATOM 630 N N . ALA A 1 83 ? -7.370 -4.622 -12.742 1.00 96.38 83 ALA A N 1
ATOM 631 C CA . ALA A 1 83 ? -8.151 -3.410 -12.543 1.00 96.38 83 ALA A CA 1
ATOM 632 C C . ALA A 1 83 ? -7.296 -2.157 -12.755 1.00 96.38 83 ALA A C 1
ATOM 634 O O . ALA A 1 83 ? -7.714 -1.239 -13.457 1.00 96.38 83 ALA A O 1
ATOM 635 N N . VAL A 1 84 ? -6.070 -2.141 -12.227 1.00 96.06 84 VAL A N 1
ATOM 636 C CA . VAL A 1 84 ? -5.120 -1.038 -12.436 1.00 96.06 84 VAL A CA 1
ATOM 637 C C . VAL A 1 84 ? -4.745 -0.903 -13.913 1.00 96.06 84 VAL A C 1
ATOM 639 O O . VAL A 1 84 ? -4.659 0.210 -14.427 1.00 96.06 84 VAL A O 1
ATOM 642 N N . TYR A 1 85 ? -4.600 -2.018 -14.631 1.00 95.38 85 TYR A N 1
ATOM 643 C CA . TYR A 1 85 ? -4.382 -2.009 -16.073 1.00 95.38 85 TYR A CA 1
ATOM 644 C C . TYR A 1 85 ? -5.577 -1.403 -16.821 1.00 95.38 85 TYR A C 1
ATOM 646 O O . TYR A 1 85 ? -5.378 -0.510 -17.644 1.00 95.38 85 TYR A O 1
ATOM 654 N N . ALA A 1 86 ? -6.811 -1.787 -16.483 1.00 96.56 86 ALA A N 1
ATOM 655 C CA . ALA A 1 86 ? -8.007 -1.174 -17.062 1.00 96.56 86 ALA A CA 1
ATOM 656 C C . ALA A 1 86 ? -8.084 0.340 -16.779 1.00 96.56 86 ALA A C 1
ATOM 658 O O . ALA A 1 86 ? -8.345 1.116 -17.695 1.00 96.56 86 ALA A O 1
ATOM 659 N N . LEU A 1 87 ? -7.783 0.776 -15.549 1.00 95.50 87 LEU A N 1
ATOM 660 C CA . LEU A 1 87 ? -7.707 2.202 -15.198 1.00 95.50 87 LEU A CA 1
ATOM 661 C C . LEU A 1 87 ? -6.634 2.938 -16.013 1.00 95.50 87 LEU A C 1
ATOM 663 O O . LEU A 1 87 ? -6.862 4.065 -16.448 1.00 95.50 87 LEU A O 1
ATOM 667 N N . SER A 1 88 ? -5.488 2.294 -16.257 1.00 93.75 88 SER A N 1
ATOM 668 C CA . SER A 1 88 ? -4.405 2.871 -17.060 1.00 93.75 88 SER A CA 1
ATOM 669 C C . SER A 1 88 ? -4.782 3.028 -18.536 1.00 93.75 88 SER A C 1
ATOM 671 O O . SER A 1 88 ? -4.432 4.036 -19.142 1.00 93.75 88 SER A O 1
ATOM 673 N N . LEU A 1 89 ? -5.552 2.087 -19.098 1.00 95.12 89 LEU A N 1
ATOM 674 C CA . LEU A 1 89 ? -6.079 2.179 -20.465 1.00 95.12 89 LEU A CA 1
ATOM 675 C C . LEU A 1 89 ? -7.095 3.315 -20.624 1.00 95.12 89 LEU A C 1
ATOM 677 O O . LEU A 1 89 ? -7.219 3.879 -21.705 1.00 95.12 89 LEU A O 1
ATOM 681 N N . LEU A 1 90 ? -7.815 3.645 -19.553 1.00 96.19 90 LEU A N 1
ATOM 682 C CA . LEU A 1 90 ? -8.757 4.763 -19.503 1.00 96.19 90 LEU A CA 1
ATOM 683 C C . LEU A 1 90 ? -8.076 6.104 -19.175 1.00 96.19 90 LEU A C 1
ATOM 685 O O . LEU A 1 90 ? -8.773 7.087 -18.933 1.00 96.19 90 LEU A O 1
ATOM 689 N N . GLU A 1 91 ? -6.739 6.134 -19.117 1.00 93.69 91 GLU A N 1
ATOM 690 C CA . GLU A 1 91 ? -5.931 7.306 -18.750 1.00 93.69 91 GLU A CA 1
ATOM 691 C C . GLU A 1 91 ? -6.357 7.942 -17.413 1.00 93.69 91 GLU A C 1
ATOM 693 O O . GLU A 1 91 ? -6.245 9.151 -17.195 1.00 93.69 91 GLU A O 1
ATOM 698 N N . MET A 1 92 ? -6.855 7.122 -16.481 1.00 93.75 92 MET A N 1
ATOM 699 C CA . MET A 1 92 ? -7.281 7.607 -15.174 1.00 93.75 92 MET A CA 1
ATOM 700 C C . MET A 1 92 ? -6.085 7.954 -14.286 1.00 93.75 92 MET A C 1
ATOM 702 O O . MET A 1 92 ? -5.011 7.354 -14.358 1.00 93.75 92 MET A O 1
ATOM 706 N N . SER A 1 93 ? -6.293 8.914 -13.381 1.00 93.69 93 SER A N 1
ATOM 707 C CA . SER A 1 93 ? -5.302 9.252 -12.358 1.00 93.69 93 SER A CA 1
ATOM 708 C C . SER A 1 93 ? -4.956 8.033 -11.497 1.00 93.69 93 SER A C 1
ATOM 710 O O . SER A 1 93 ? -5.839 7.284 -11.075 1.00 93.69 93 SER A O 1
ATOM 712 N N . LYS A 1 94 ? -3.675 7.894 -11.137 1.00 90.50 94 LYS A N 1
ATOM 713 C CA . LYS A 1 94 ? -3.177 6.839 -10.235 1.00 90.50 94 LYS A CA 1
ATOM 71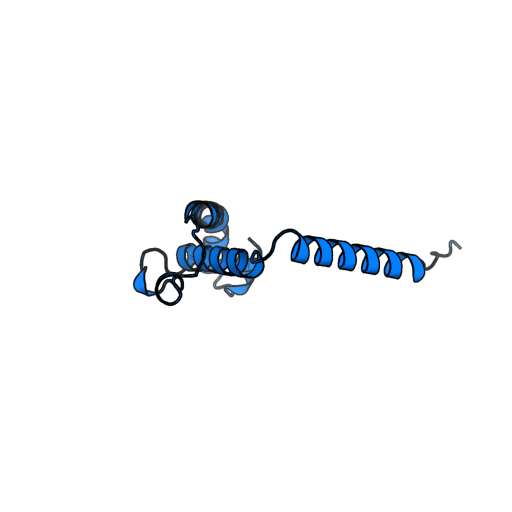4 C C . LYS A 1 94 ? -3.870 6.825 -8.871 1.00 90.50 94 LYS A C 1
ATOM 716 O O . LYS A 1 94 ? -3.872 5.799 -8.201 1.00 90.50 94 LYS A O 1
ATOM 721 N N . PHE A 1 95 ? -4.479 7.944 -8.471 1.00 92.94 95 PHE A N 1
ATOM 722 C CA . PHE A 1 95 ? -5.277 8.035 -7.249 1.00 92.94 95 PHE A CA 1
ATOM 723 C C . PHE A 1 95 ? -6.390 6.977 -7.204 1.00 92.94 95 PHE A C 1
ATOM 725 O O . PHE A 1 95 ? -6.634 6.376 -6.164 1.00 92.94 95 PHE A O 1
ATOM 732 N N . TYR A 1 96 ? -7.016 6.674 -8.344 1.00 92.62 96 TYR A N 1
ATOM 733 C CA . TYR A 1 96 ? -8.078 5.668 -8.407 1.00 92.62 96 TYR A CA 1
ATOM 734 C C . TYR A 1 96 ? -7.575 4.246 -8.152 1.00 92.62 96 TYR A C 1
ATOM 736 O O . TYR A 1 96 ? -8.335 3.404 -7.684 1.00 92.62 96 TYR A O 1
ATOM 744 N N . SER A 1 97 ? -6.292 3.982 -8.392 1.00 92.38 97 SER A N 1
ATOM 745 C CA . SER A 1 97 ? -5.677 2.691 -8.085 1.00 92.38 97 SER A CA 1
ATOM 746 C C . SER A 1 97 ? -5.479 2.453 -6.592 1.00 92.38 97 SER A C 1
ATOM 748 O O . SER A 1 97 ? -5.154 1.342 -6.220 1.00 92.38 97 SER A O 1
ATOM 750 N N . GLN A 1 98 ? -5.678 3.456 -5.730 1.00 91.06 98 GLN A N 1
ATOM 751 C CA . GLN A 1 98 ? -5.656 3.260 -4.274 1.00 91.06 98 GLN A CA 1
ATOM 752 C C . GLN A 1 98 ? -6.948 2.617 -3.745 1.00 91.06 98 GLN A C 1
ATOM 754 O O . GLN A 1 98 ? -7.019 2.257 -2.574 1.00 91.06 98 GLN A O 1
ATOM 759 N N . LEU A 1 99 ? -7.983 2.507 -4.586 1.00 91.31 99 LEU A N 1
ATOM 760 C CA . LEU A 1 99 ? -9.284 1.943 -4.221 1.00 91.31 99 LEU A CA 1
ATOM 761 C C . LEU A 1 99 ? -9.419 0.451 -4.560 1.00 91.31 99 LEU A C 1
ATOM 763 O O . LEU A 1 99 ? -10.461 -0.133 -4.260 1.00 91.31 99 LEU A O 1
ATOM 767 N N . VAL A 1 100 ? -8.416 -0.140 -5.217 1.00 86.88 100 VAL A N 1
ATOM 768 C CA . VAL A 1 100 ? -8.438 -1.509 -5.755 1.00 86.88 100 VAL A CA 1
ATOM 769 C C . VAL A 1 100 ? -7.128 -2.212 -5.450 1.00 86.88 100 VAL A C 1
ATOM 771 O O . VAL A 1 100 ? -7.159 -3.425 -5.158 1.00 86.88 100 VAL A O 1
#